Protein AF-A0A7K4H4X5-F1 (afdb_monomer_lite)

Foldseek 3Di:
DEEEEEDQELEDDPVSVVVQVVQQVQVVDPVYAYEYAYCDYYDHPDDHPHHYHHNVCVLVDDDHYDYPDPVRVVVNVVSVVPPD

Sequence (84 aa):
MKIAAVVNNLGPSQKSFYLIKEFNKASCTTDISCCAFVDVPGVFVTKPLFACYNIAFFADYDGAAIATTIKEAKSLLDSGSNSK

Radius of gyration: 12.42 Å; chains: 1; bounding box: 25×26×33 Å

pLDDT: mean 86.39, std 11.18, range [36.88, 95.88]

Secondary structure (DSSP, 8-state):
-EEEEEES--SSSHHHHHHHHHHHHHTTSTT-EEEEEESS----SS--SSEEEEGGGGGG--SEEEESSHHHHHHHHHHHHT--

Structure (mmCIF, N/CA/C/O backbone):
data_AF-A0A7K4H4X5-F1
#
_entry.id   AF-A0A7K4H4X5-F1
#
loop_
_atom_site.group_PDB
_atom_site.id
_atom_site.type_symbol
_atom_site.label_atom_id
_atom_site.label_alt_id
_atom_site.label_comp_id
_atom_site.label_asym_id
_atom_site.label_entity_id
_atom_site.label_seq_id
_atom_site.pdbx_PDB_ins_code
_atom_site.Cartn_x
_atom_site.Cartn_y
_atom_site.Cartn_z
_atom_site.occupancy
_atom_site.B_iso_or_equiv
_atom_site.auth_seq_id
_atom_site.auth_comp_id
_atom_site.auth_asym_id
_atom_site.auth_atom_id
_atom_site.pdbx_PDB_model_num
ATOM 1 N N . MET A 1 1 ? -9.703 -11.366 -3.476 1.00 86.19 1 MET A N 1
ATOM 2 C CA . MET A 1 1 ? -9.103 -10.396 -4.421 1.00 86.19 1 MET A CA 1
ATOM 3 C C . MET A 1 1 ? -7.871 -9.770 -3.781 1.00 86.19 1 MET A C 1
ATOM 5 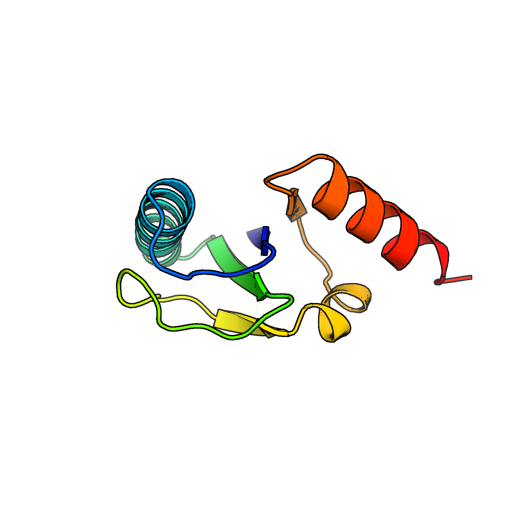O O . MET A 1 1 ? -7.940 -9.393 -2.618 1.00 86.19 1 MET A O 1
ATOM 9 N N . LYS A 1 2 ? -6.747 -9.685 -4.502 1.00 91.88 2 LYS A N 1
ATOM 10 C CA . LYS A 1 2 ? -5.519 -9.034 -4.020 1.00 91.88 2 LYS A CA 1
ATOM 11 C C . LYS A 1 2 ? -5.443 -7.630 -4.622 1.00 91.88 2 LYS A C 1
ATOM 13 O O . LYS A 1 2 ? -5.505 -7.502 -5.846 1.00 91.88 2 LYS A O 1
ATOM 18 N N . ILE A 1 3 ? -5.372 -6.611 -3.769 1.00 93.38 3 ILE A N 1
ATOM 19 C CA . ILE A 1 3 ? -5.277 -5.207 -4.181 1.00 93.38 3 ILE A CA 1
ATOM 20 C C . ILE A 1 3 ? -4.031 -4.585 -3.557 1.00 93.38 3 ILE A C 1
ATOM 22 O O . ILE A 1 3 ? -3.848 -4.628 -2.340 1.00 93.38 3 ILE A O 1
ATOM 26 N N . ALA A 1 4 ? -3.197 -3.981 -4.392 1.00 94.06 4 ALA A N 1
ATOM 27 C CA . ALA A 1 4 ? -2.017 -3.247 -3.986 1.00 94.06 4 ALA A CA 1
ATOM 28 C C . ALA A 1 4 ? -2.169 -1.758 -4.287 1.00 94.06 4 ALA A C 1
ATOM 30 O O . ALA A 1 4 ? -2.694 -1.380 -5.331 1.00 94.06 4 ALA A O 1
ATOM 31 N N . ALA A 1 5 ? -1.649 -0.907 -3.409 1.00 93.38 5 ALA A N 1
ATOM 32 C CA . ALA A 1 5 ? -1.382 0.490 -3.729 1.00 93.38 5 ALA A CA 1
ATOM 33 C C . ALA A 1 5 ? 0.116 0.688 -3.941 1.00 93.38 5 ALA A C 1
ATOM 35 O O . ALA A 1 5 ? 0.911 0.259 -3.110 1.00 93.38 5 ALA A O 1
ATOM 36 N N . VAL A 1 6 ? 0.503 1.361 -5.020 1.00 92.00 6 VAL A N 1
ATOM 37 C CA . VAL A 1 6 ? 1.895 1.751 -5.252 1.00 92.00 6 VAL A CA 1
ATOM 38 C C . VAL A 1 6 ? 2.014 3.242 -5.040 1.00 92.00 6 VAL A C 1
ATOM 40 O O . VAL A 1 6 ? 1.410 4.044 -5.757 1.00 92.00 6 VAL A O 1
ATOM 43 N N . VAL A 1 7 ? 2.775 3.599 -4.012 1.00 90.88 7 VAL A N 1
ATOM 44 C CA . VAL A 1 7 ? 2.939 4.976 -3.565 1.00 90.88 7 VAL A CA 1
ATOM 45 C C . VAL A 1 7 ? 4.401 5.259 -3.266 1.00 90.88 7 VAL A C 1
ATOM 47 O O . VAL A 1 7 ? 5.124 4.390 -2.798 1.00 90.88 7 VAL A O 1
ATOM 50 N N . ASN A 1 8 ? 4.845 6.495 -3.470 1.00 89.00 8 ASN A N 1
ATOM 51 C CA . ASN A 1 8 ? 6.195 6.892 -3.063 1.00 89.00 8 ASN A CA 1
ATOM 52 C C . ASN A 1 8 ? 6.424 6.665 -1.551 1.00 89.00 8 ASN A C 1
ATOM 54 O O . ASN A 1 8 ? 7.345 5.961 -1.150 1.00 89.00 8 ASN A O 1
ATOM 58 N N . ASN A 1 9 ? 5.551 7.214 -0.704 1.00 88.44 9 ASN A N 1
ATOM 59 C CA . ASN A 1 9 ? 5.598 7.008 0.741 1.00 88.44 9 ASN A CA 1
ATOM 60 C C . ASN A 1 9 ? 4.194 7.054 1.357 1.00 88.44 9 ASN A C 1
ATOM 62 O O . ASN A 1 9 ? 3.245 7.554 0.752 1.00 88.44 9 ASN A O 1
ATOM 66 N N . LEU A 1 10 ? 4.091 6.560 2.591 1.00 90.69 10 LEU A N 1
ATOM 67 C CA . LEU A 1 10 ? 2.893 6.635 3.438 1.00 90.69 10 LEU A CA 1
ATOM 68 C C . LEU A 1 10 ? 3.051 7.668 4.570 1.00 90.69 10 LEU A C 1
ATOM 70 O O . LEU A 1 10 ? 2.418 7.562 5.621 1.00 90.69 10 LEU A O 1
ATOM 74 N N . GLY A 1 11 ? 3.907 8.667 4.336 1.00 90.94 11 GLY A N 1
ATOM 75 C CA . GLY A 1 11 ? 4.221 9.748 5.263 1.00 90.94 11 GLY A CA 1
ATOM 76 C C . GLY A 1 11 ? 3.060 10.721 5.495 1.00 90.94 11 GLY A C 1
ATOM 77 O O . GLY A 1 11 ? 1.985 10.551 4.909 1.00 90.94 11 GLY A O 1
ATOM 78 N N . PRO A 1 12 ? 3.265 11.772 6.313 1.00 91.12 12 PRO A N 1
ATOM 79 C CA . PRO A 1 12 ? 2.262 12.797 6.591 1.00 91.12 12 PRO A CA 1
ATOM 80 C C . PRO A 1 12 ? 1.751 13.481 5.316 1.00 91.12 12 PRO A C 1
ATOM 82 O O . PRO A 1 12 ? 2.389 14.364 4.751 1.00 91.12 12 PRO A O 1
ATOM 85 N N . SER A 1 13 ? 0.577 13.060 4.850 1.00 91.38 13 SER A N 1
ATOM 86 C CA . SER A 1 13 ? -0.158 13.712 3.770 1.00 91.38 13 SER A CA 1
ATOM 87 C C . SER A 1 13 ? -1.632 13.312 3.818 1.00 91.38 13 SER A C 1
ATOM 89 O O . SER A 1 13 ? -1.984 12.236 4.312 1.00 91.38 13 SER A O 1
ATOM 91 N N . GLN A 1 14 ? -2.506 14.157 3.266 1.00 91.75 14 GLN A N 1
ATOM 92 C CA . GLN A 1 14 ? -3.934 13.851 3.164 1.00 91.75 14 GLN A CA 1
ATOM 93 C C . GLN A 1 14 ? -4.176 12.591 2.315 1.00 91.75 14 GLN A C 1
ATOM 95 O O . GLN A 1 14 ? -4.985 11.742 2.680 1.00 91.75 14 GLN A O 1
ATOM 100 N N . LYS A 1 15 ? -3.414 12.430 1.229 1.00 90.81 15 LYS A N 1
ATOM 101 C CA . LYS A 1 15 ? -3.437 11.247 0.361 1.00 90.81 15 LYS A CA 1
ATOM 102 C C . LYS A 1 15 ? -3.105 9.969 1.137 1.00 90.81 15 LYS A C 1
ATOM 104 O O . LYS A 1 15 ? -3.864 9.008 1.066 1.00 90.81 15 LYS A O 1
ATOM 109 N N . SER A 1 16 ? -2.008 9.970 1.896 1.00 92.31 16 SER A N 1
ATOM 110 C CA . SER A 1 16 ? -1.598 8.821 2.713 1.00 92.31 16 SER A CA 1
ATOM 111 C C . SER A 1 16 ? -2.653 8.494 3.765 1.00 92.31 16 SER A C 1
ATOM 113 O O . SER A 1 16 ? -2.973 7.329 3.971 1.00 92.31 16 SER A O 1
ATOM 115 N N . PHE A 1 17 ? -3.235 9.517 4.400 1.00 94.44 17 PHE A N 1
ATOM 116 C CA . PHE A 1 17 ? -4.277 9.328 5.406 1.00 94.44 17 PHE A CA 1
ATOM 117 C C . PHE A 1 17 ? -5.511 8.642 4.815 1.00 94.44 17 PHE A C 1
ATOM 119 O O . PHE A 1 17 ? -5.971 7.642 5.363 1.00 94.44 17 PHE A O 1
ATOM 126 N N . TYR A 1 18 ? -6.017 9.141 3.683 1.00 94.38 18 TYR A N 1
ATOM 127 C CA . TYR A 1 18 ? -7.168 8.539 3.013 1.00 94.38 18 TYR A CA 1
ATOM 128 C C . TYR A 1 18 ? -6.873 7.124 2.524 1.00 94.38 18 TYR A C 1
ATOM 130 O O . TYR A 1 18 ? -7.687 6.233 2.746 1.00 94.38 18 TYR A O 1
ATOM 138 N N . LEU A 1 19 ? -5.702 6.894 1.926 1.00 93.69 19 LEU A N 1
ATOM 139 C CA . LEU A 1 19 ? -5.319 5.566 1.459 1.00 93.69 19 LEU A CA 1
ATOM 140 C C . LEU A 1 19 ? -5.291 4.556 2.610 1.00 93.69 19 LEU A C 1
ATOM 142 O O . LEU A 1 19 ? -5.923 3.508 2.514 1.00 93.69 19 LEU A O 1
ATOM 146 N N . ILE A 1 20 ? -4.605 4.886 3.711 1.00 95.06 20 ILE A N 1
ATOM 147 C CA . ILE A 1 20 ? -4.511 3.987 4.866 1.00 95.06 20 ILE A CA 1
ATOM 148 C C . ILE A 1 20 ? -5.899 3.756 5.470 1.00 95.06 20 ILE A C 1
ATOM 150 O O . ILE A 1 20 ? -6.235 2.625 5.804 1.00 95.06 20 ILE A O 1
ATOM 154 N N . LYS A 1 21 ? -6.732 4.798 5.575 1.00 95.88 21 LYS A N 1
ATOM 155 C CA . LYS A 1 21 ? -8.098 4.687 6.100 1.00 95.88 21 LYS A CA 1
ATOM 156 C C . LYS A 1 21 ? -8.957 3.724 5.276 1.00 95.88 21 LYS A C 1
ATOM 158 O O . LYS A 1 21 ? -9.596 2.847 5.855 1.00 95.88 21 LYS A O 1
ATOM 163 N N . GLU A 1 22 ? -8.970 3.866 3.954 1.00 94.50 22 GLU A N 1
ATOM 164 C CA . GLU A 1 22 ? -9.785 3.007 3.089 1.00 94.50 22 GLU A CA 1
ATOM 165 C C . GLU A 1 22 ? -9.229 1.580 3.013 1.00 94.50 22 GLU A C 1
ATOM 167 O O . GLU A 1 22 ? -9.999 0.623 3.062 1.00 94.50 22 GLU A O 1
ATOM 172 N N . PHE A 1 23 ? -7.904 1.404 2.997 1.00 94.94 23 PHE A N 1
ATOM 173 C CA . PHE A 1 23 ? -7.293 0.070 3.028 1.00 94.94 23 PHE A CA 1
ATOM 174 C C . PHE A 1 23 ? -7.511 -0.638 4.368 1.00 94.94 23 PHE A C 1
ATOM 176 O O . PHE A 1 23 ? -7.771 -1.836 4.384 1.00 94.94 23 PHE A O 1
ATOM 183 N N . ASN A 1 24 ? -7.483 0.090 5.487 1.00 95.12 24 ASN A N 1
ATOM 184 C CA . ASN A 1 24 ? -7.844 -0.453 6.798 1.00 95.12 24 ASN A CA 1
ATOM 185 C C . ASN A 1 24 ? -9.316 -0.875 6.855 1.00 95.12 24 ASN A C 1
ATOM 187 O O . ASN A 1 24 ? -9.656 -1.852 7.511 1.00 95.12 24 ASN A O 1
ATOM 191 N N . LYS A 1 25 ? -10.210 -0.142 6.183 1.00 94.00 25 LYS A N 1
ATOM 192 C CA . LYS A 1 25 ? -11.620 -0.534 6.080 1.00 94.00 25 LYS A CA 1
ATOM 193 C C . LYS A 1 25 ? -11.778 -1.789 5.219 1.00 94.00 25 LYS A C 1
ATOM 195 O O . LYS A 1 25 ? -12.548 -2.678 5.572 1.00 94.00 25 LYS A O 1
ATOM 200 N N . ALA A 1 26 ? -11.040 -1.868 4.113 1.00 91.56 26 ALA A N 1
ATOM 201 C CA . ALA A 1 26 ? -11.049 -3.021 3.223 1.00 91.56 26 ALA A CA 1
ATOM 202 C C . ALA A 1 26 ? -10.455 -4.277 3.880 1.00 91.56 26 ALA A C 1
ATOM 204 O O . ALA A 1 26 ? -10.993 -5.360 3.670 1.00 91.56 26 ALA A O 1
ATOM 205 N N . SER A 1 27 ? -9.427 -4.146 4.729 1.00 87.19 27 SER A N 1
ATOM 206 C CA . SER A 1 27 ? -8.799 -5.288 5.412 1.00 87.19 27 SER A CA 1
ATOM 207 C C . SER A 1 27 ? -9.705 -5.985 6.434 1.00 87.19 27 SER A C 1
ATOM 209 O O . SER A 1 27 ? -9.444 -7.128 6.799 1.00 87.19 27 SER A O 1
ATOM 211 N N . CYS A 1 28 ? -10.805 -5.349 6.851 1.00 86.94 28 CYS A N 1
ATOM 212 C CA . CYS A 1 28 ? -11.852 -5.987 7.654 1.00 86.94 28 CYS A CA 1
ATOM 213 C C . CYS A 1 28 ? -12.769 -6.921 6.837 1.00 86.94 28 CYS A C 1
ATOM 215 O O . CYS A 1 28 ? -13.603 -7.610 7.421 1.00 86.94 28 CYS A O 1
ATOM 217 N N . THR A 1 29 ? -12.658 -6.933 5.505 1.00 88.75 29 THR A N 1
ATOM 218 C CA . THR A 1 29 ? -13.453 -7.793 4.617 1.00 88.75 29 THR A CA 1
ATOM 219 C C . THR A 1 29 ? -12.657 -9.055 4.296 1.00 88.75 29 THR A C 1
ATOM 221 O O . THR A 1 29 ? -11.548 -8.960 3.780 1.00 88.75 29 THR A O 1
ATOM 224 N N . THR A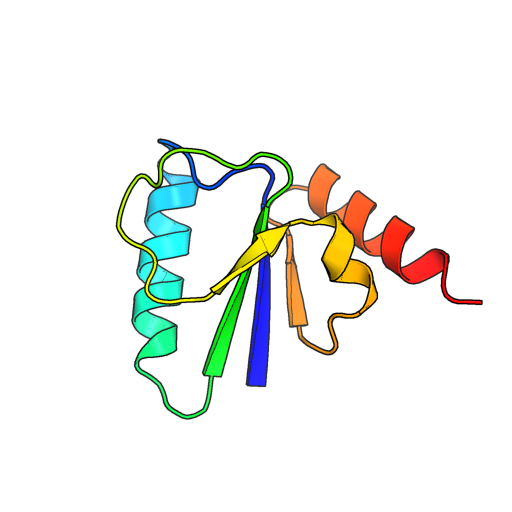 1 30 ? -13.218 -10.242 4.543 1.00 82.12 30 THR A N 1
ATOM 225 C CA . THR A 1 30 ? -12.517 -11.533 4.360 1.00 82.12 30 THR A CA 1
ATOM 226 C C . THR A 1 30 ? -12.066 -11.800 2.927 1.00 82.12 30 THR A C 1
ATOM 228 O O . THR A 1 30 ? -11.105 -12.533 2.704 1.00 82.12 30 THR A O 1
ATOM 231 N N . ASP A 1 31 ? -12.727 -11.179 1.954 1.00 88.75 31 ASP A N 1
ATOM 232 C CA . ASP A 1 31 ? -12.516 -11.468 0.537 1.00 88.75 31 ASP A CA 1
ATOM 233 C C . ASP A 1 31 ? -11.463 -10.553 -0.109 1.00 88.75 31 ASP A C 1
ATOM 235 O O . ASP A 1 31 ? -11.138 -10.719 -1.291 1.00 88.75 31 ASP A O 1
ATOM 239 N N . ILE A 1 32 ? -10.916 -9.583 0.635 1.00 89.12 32 ILE A N 1
ATOM 240 C CA . ILE A 1 32 ? -9.975 -8.581 0.124 1.00 89.12 32 ILE A CA 1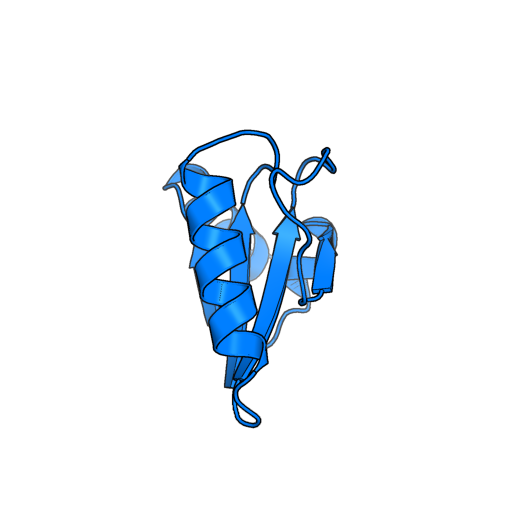
ATOM 241 C C . ILE A 1 32 ? -8.670 -8.630 0.919 1.00 89.12 32 ILE A C 1
ATOM 243 O O . ILE A 1 32 ? -8.636 -8.400 2.121 1.00 89.12 32 ILE A O 1
ATOM 247 N N . SER A 1 33 ? -7.566 -8.866 0.211 1.00 91.00 33 SER A N 1
ATOM 248 C CA . SER A 1 33 ? -6.216 -8.747 0.757 1.00 91.00 33 SER A CA 1
ATOM 249 C C . SER A 1 33 ? -5.574 -7.469 0.232 1.00 91.00 33 SER A C 1
ATOM 251 O O . SER A 1 33 ? -5.277 -7.371 -0.961 1.00 91.00 33 SER A O 1
ATOM 253 N N . CYS A 1 34 ? -5.346 -6.508 1.124 1.00 93.88 34 CYS A N 1
ATOM 254 C CA . CYS A 1 34 ? -4.720 -5.227 0.808 1.00 93.88 34 CYS A CA 1
ATOM 255 C C . CYS A 1 34 ? -3.226 -5.221 1.158 1.00 93.88 34 CYS A C 1
ATOM 257 O O . CYS A 1 34 ? -2.824 -5.731 2.205 1.00 93.88 34 CYS A O 1
ATOM 259 N N . CYS A 1 35 ? -2.408 -4.585 0.321 1.00 94.00 35 CYS A N 1
ATOM 260 C CA . CYS A 1 35 ? -1.029 -4.232 0.657 1.00 94.00 35 CYS A CA 1
ATOM 261 C C . CYS A 1 35 ? -0.601 -2.915 -0.002 1.00 94.00 35 CYS A C 1
ATOM 263 O O . CYS A 1 35 ? -1.202 -2.469 -0.974 1.00 94.00 35 CYS A O 1
ATOM 265 N N . ALA A 1 36 ? 0.444 -2.274 0.508 1.00 93.44 36 ALA A N 1
ATOM 266 C CA . ALA A 1 36 ? 1.050 -1.117 -0.138 1.00 93.44 36 ALA A CA 1
ATOM 267 C C . ALA A 1 36 ? 2.512 -1.395 -0.471 1.00 93.44 36 ALA A C 1
ATOM 269 O O . ALA A 1 36 ? 3.246 -1.919 0.360 1.00 93.44 36 ALA A O 1
ATOM 270 N N . PHE A 1 37 ? 2.936 -0.998 -1.664 1.00 92.88 37 PHE A N 1
ATOM 271 C CA . PHE A 1 37 ? 4.329 -0.962 -2.077 1.00 92.88 37 PHE A CA 1
ATOM 272 C C . PHE A 1 37 ? 4.824 0.475 -1.979 1.00 92.88 37 PHE A C 1
ATOM 274 O O . PHE A 1 37 ? 4.244 1.377 -2.590 1.00 92.88 37 PHE A O 1
ATOM 281 N N . VAL A 1 38 ? 5.867 0.678 -1.177 1.00 92.25 38 VAL A N 1
ATOM 282 C CA . VAL A 1 38 ? 6.459 1.988 -0.901 1.00 92.25 38 VAL A CA 1
ATOM 283 C C . VAL A 1 38 ? 7.883 2.068 -1.434 1.00 92.25 38 VAL A C 1
ATOM 285 O O . VAL A 1 38 ? 8.658 1.122 -1.291 1.00 92.25 38 VAL A O 1
ATOM 288 N N . ASP A 1 39 ? 8.223 3.199 -2.046 1.00 86.00 39 ASP A N 1
ATOM 289 C CA . ASP A 1 39 ? 9.582 3.498 -2.517 1.00 86.00 39 ASP A CA 1
ATOM 290 C C . ASP A 1 39 ? 10.464 3.922 -1.332 1.00 86.00 39 ASP A C 1
ATOM 292 O O . ASP A 1 39 ? 11.515 3.342 -1.058 1.00 86.00 39 ASP A O 1
ATOM 296 N N . VAL A 1 40 ? 9.954 4.861 -0.529 1.00 84.25 40 VAL A N 1
ATOM 297 C CA . VAL A 1 40 ? 10.632 5.379 0.657 1.00 84.25 40 VAL A CA 1
ATOM 298 C C . VAL A 1 40 ? 9.866 4.970 1.921 1.00 84.25 40 VAL A C 1
ATOM 300 O O . VAL A 1 40 ? 8.719 5.397 2.112 1.00 84.25 40 VAL A O 1
ATOM 303 N N . PRO A 1 41 ? 10.474 4.177 2.825 1.00 76.88 41 PRO A N 1
ATOM 304 C CA . PRO A 1 41 ? 9.886 3.922 4.132 1.00 76.88 41 PRO A CA 1
ATOM 305 C C . PRO A 1 41 ? 9.802 5.235 4.922 1.00 76.88 41 PRO A C 1
ATOM 307 O O . PRO A 1 41 ? 10.746 6.021 4.962 1.00 76.88 41 PRO A O 1
ATOM 310 N N . GLY A 1 42 ? 8.658 5.487 5.553 1.00 78.00 42 GLY A N 1
ATOM 311 C CA . GLY A 1 42 ? 8.399 6.724 6.286 1.00 78.00 42 GLY A CA 1
ATOM 312 C C . GLY A 1 42 ? 7.464 6.504 7.468 1.00 78.00 42 GLY A C 1
ATOM 313 O O . GLY A 1 42 ? 6.858 5.442 7.607 1.00 78.00 42 GLY A O 1
ATOM 314 N N . VAL A 1 43 ? 7.344 7.520 8.324 1.00 86.25 43 VAL A N 1
ATOM 315 C CA . VAL A 1 43 ? 6.438 7.480 9.480 1.00 86.25 43 VAL A CA 1
ATOM 316 C C . VAL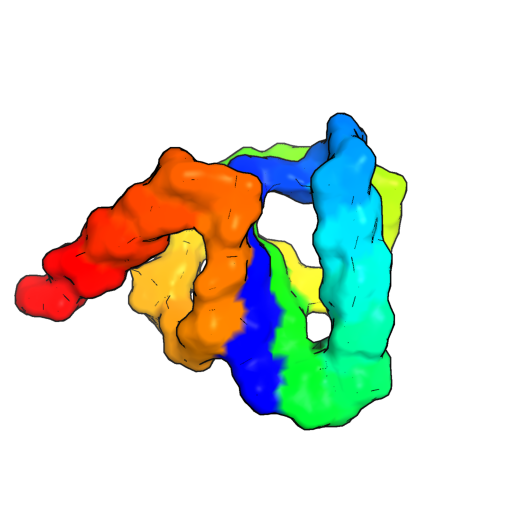 A 1 43 ? 4.999 7.533 8.990 1.00 86.25 43 VAL A C 1
ATOM 318 O O . VAL A 1 43 ? 4.596 8.502 8.349 1.00 86.25 43 VAL A O 1
ATOM 321 N N . PHE A 1 44 ? 4.216 6.507 9.306 1.00 90.12 44 PHE A N 1
ATOM 322 C CA . PHE A 1 44 ? 2.822 6.456 8.894 1.00 90.12 44 PHE A CA 1
ATOM 323 C C . PHE A 1 44 ? 2.001 7.556 9.569 1.00 90.12 44 PHE A C 1
ATOM 325 O O . PHE A 1 44 ? 2.072 7.744 10.782 1.00 90.12 44 PHE A O 1
ATOM 332 N N . VAL A 1 45 ? 1.165 8.243 8.789 1.00 91.06 45 VAL A N 1
ATOM 333 C CA . VAL A 1 45 ? 0.219 9.244 9.317 1.00 91.06 45 VAL A CA 1
ATOM 334 C C . VAL A 1 45 ? -0.857 8.624 10.222 1.00 91.06 45 VAL A C 1
ATOM 336 O O . VAL A 1 45 ? -1.412 9.291 11.089 1.00 91.06 45 VAL A O 1
ATOM 339 N N . THR A 1 46 ? -1.151 7.338 10.034 1.00 93.19 46 THR A N 1
ATOM 340 C CA . THR A 1 46 ? -1.981 6.520 10.924 1.00 93.19 46 THR A CA 1
ATOM 341 C C . THR A 1 46 ? -1.566 5.057 10.794 1.00 93.19 46 THR A C 1
ATOM 343 O O . THR A 1 46 ? -0.922 4.688 9.813 1.00 93.19 46 THR A O 1
ATOM 346 N N . LYS A 1 47 ? -1.900 4.211 11.772 1.00 92.75 47 LYS A N 1
ATOM 347 C CA . LYS A 1 47 ? -1.457 2.811 11.800 1.00 92.75 47 LYS A CA 1
ATOM 348 C C . LYS A 1 47 ? -2.070 2.016 10.629 1.00 92.75 47 LYS A C 1
ATOM 350 O O . LYS A 1 47 ? -3.297 1.884 10.587 1.00 92.75 47 LYS A O 1
ATOM 355 N N . PRO A 1 48 ? -1.262 1.451 9.712 1.00 93.31 48 PRO A N 1
ATOM 356 C CA . PRO A 1 48 ? -1.768 0.533 8.700 1.00 93.31 48 PRO A CA 1
ATOM 357 C C . PRO A 1 48 ? -2.132 -0.819 9.330 1.00 93.31 48 PRO A C 1
ATOM 359 O O . PRO A 1 48 ? -1.410 -1.342 10.179 1.00 93.31 48 PRO A O 1
ATOM 362 N N . LEU A 1 49 ? -3.267 -1.377 8.909 1.00 93.94 49 LEU A N 1
ATOM 363 C CA . LEU A 1 49 ? -3.768 -2.716 9.252 1.00 93.94 49 LEU A CA 1
ATOM 364 C C . LEU A 1 49 ? -3.627 -3.681 8.063 1.00 93.94 49 LEU A C 1
ATOM 366 O O . LEU A 1 49 ? -4.397 -4.625 7.912 1.00 93.94 49 LEU A O 1
ATOM 370 N N . PHE A 1 50 ? -2.665 -3.395 7.195 1.00 92.50 50 PHE A N 1
ATOM 371 C CA . PHE A 1 50 ? -2.339 -4.131 5.982 1.00 92.50 50 PHE A CA 1
ATOM 372 C C . PHE A 1 50 ? -0.818 -4.175 5.815 1.00 92.50 50 PHE A C 1
ATOM 374 O O . PHE A 1 50 ? -0.086 -3.446 6.489 1.00 92.50 50 PHE A O 1
ATOM 381 N N . ALA A 1 51 ? -0.333 -5.034 4.921 1.00 91.69 51 ALA A N 1
ATOM 382 C CA . ALA A 1 51 ? 1.099 -5.203 4.713 1.00 91.69 51 ALA A CA 1
ATOM 383 C C . ALA A 1 51 ? 1.702 -4.045 3.902 1.00 91.69 51 ALA A C 1
ATOM 385 O O . ALA A 1 51 ? 1.153 -3.648 2.875 1.00 91.69 51 ALA A O 1
ATOM 386 N N . CYS A 1 52 ? 2.855 -3.542 4.337 1.00 92.50 52 CYS A N 1
ATOM 387 C CA . CYS A 1 52 ? 3.642 -2.549 3.610 1.00 92.50 52 CYS A CA 1
ATOM 388 C C . CYS A 1 52 ? 4.956 -3.194 3.153 1.00 92.50 52 CYS A C 1
ATOM 390 O O . CYS A 1 52 ? 5.743 -3.638 3.987 1.00 92.50 52 CYS A O 1
ATOM 392 N N . TYR A 1 53 ? 5.192 -3.230 1.846 1.00 91.50 53 TYR A N 1
ATOM 393 C CA . TYR A 1 53 ? 6.367 -3.817 1.208 1.00 91.50 53 TYR A CA 1
ATOM 394 C C . TYR A 1 53 ? 7.214 -2.740 0.535 1.00 91.50 53 TYR A C 1
ATOM 396 O O . TYR A 1 53 ? 6.712 -1.681 0.164 1.00 91.50 53 TYR A O 1
ATOM 404 N N . ASN A 1 54 ? 8.500 -3.020 0.336 1.00 90.00 54 ASN A N 1
ATOM 405 C CA . ASN A 1 54 ? 9.327 -2.191 -0.535 1.00 90.00 54 ASN A CA 1
ATOM 406 C C . ASN A 1 54 ? 8.907 -2.395 -2.002 1.00 90.00 54 ASN A C 1
ATOM 408 O O . ASN A 1 54 ? 8.626 -3.523 -2.408 1.00 90.00 54 ASN A O 1
ATOM 412 N N . ILE A 1 55 ? 8.892 -1.321 -2.794 1.00 89.25 55 ILE A N 1
ATOM 413 C CA . ILE A 1 55 ? 8.509 -1.346 -4.213 1.00 89.25 55 ILE A CA 1
ATOM 414 C C . ILE A 1 55 ? 9.344 -2.308 -5.070 1.00 89.25 55 ILE A C 1
ATOM 416 O O . ILE A 1 55 ? 8.834 -2.820 -6.060 1.00 89.25 55 ILE A O 1
ATOM 420 N N . ALA A 1 56 ? 10.574 -2.635 -4.669 1.00 87.00 56 ALA A N 1
ATOM 421 C CA . ALA A 1 56 ? 11.409 -3.622 -5.353 1.00 87.00 56 ALA A CA 1
ATOM 422 C C . ALA A 1 56 ? 10.764 -5.020 -5.430 1.00 87.00 56 ALA A C 1
ATOM 424 O O . ALA A 1 56 ? 11.031 -5.760 -6.370 1.00 87.00 56 ALA A O 1
ATOM 425 N N . PHE A 1 57 ? 9.878 -5.368 -4.488 1.00 88.12 57 PHE A N 1
ATOM 426 C CA . PHE A 1 57 ? 9.141 -6.640 -4.488 1.00 88.12 57 PHE A CA 1
ATOM 427 C C . PHE A 1 57 ? 7.855 -6.600 -5.323 1.00 88.12 57 PHE A C 1
ATOM 429 O O . PHE A 1 57 ? 7.108 -7.575 -5.352 1.00 88.12 57 PHE A O 1
ATOM 436 N N . PHE A 1 58 ? 7.554 -5.475 -5.979 1.00 88.31 58 PHE A N 1
ATOM 437 C CA . PHE A 1 58 ? 6.341 -5.348 -6.781 1.00 88.31 58 PHE A CA 1
ATOM 438 C C . PHE A 1 58 ? 6.353 -6.258 -8.019 1.00 88.31 58 PHE A C 1
ATOM 440 O O . PHE A 1 58 ? 5.292 -6.694 -8.450 1.00 88.31 58 PHE A O 1
ATOM 447 N N . ALA A 1 59 ? 7.528 -6.571 -8.577 1.00 86.19 59 ALA A N 1
ATOM 448 C CA . ALA A 1 59 ? 7.649 -7.396 -9.783 1.00 86.19 59 ALA A CA 1
ATOM 449 C C . ALA A 1 59 ? 7.005 -8.791 -9.636 1.00 86.19 59 ALA A C 1
ATOM 451 O O . ALA A 1 59 ? 6.481 -9.324 -10.610 1.00 86.19 59 ALA A O 1
ATOM 452 N N . ASP A 1 60 ? 6.978 -9.335 -8.417 1.00 85.94 60 ASP A N 1
ATOM 453 C CA . ASP A 1 60 ? 6.391 -10.644 -8.104 1.00 85.94 60 ASP A CA 1
ATOM 454 C C . ASP A 1 60 ? 4.908 -10.557 -7.689 1.00 85.94 60 ASP A C 1
ATOM 456 O O . ASP A 1 60 ? 4.307 -11.540 -7.243 1.00 85.94 60 ASP A O 1
ATOM 460 N N . TYR A 1 61 ? 4.294 -9.372 -7.773 1.00 89.38 61 TYR A N 1
ATOM 461 C CA . TYR A 1 61 ? 2.932 -9.161 -7.301 1.00 89.38 61 TYR A CA 1
ATOM 462 C C . TYR A 1 61 ? 1.881 -9.648 -8.305 1.00 89.38 61 TYR A C 1
ATOM 464 O O . TYR A 1 61 ? 1.609 -9.022 -9.326 1.00 89.38 61 TYR A O 1
ATOM 472 N N . ASP A 1 62 ? 1.210 -10.738 -7.947 1.00 89.19 62 ASP A N 1
ATOM 473 C CA . ASP A 1 62 ? 0.066 -11.293 -8.669 1.00 89.19 62 ASP A CA 1
ATOM 474 C C . ASP A 1 62 ? -1.257 -10.732 -8.109 1.00 89.19 62 ASP A C 1
ATOM 476 O O . ASP A 1 62 ? -1.857 -11.306 -7.194 1.00 89.19 62 ASP A O 1
ATOM 480 N N . GLY A 1 63 ? -1.686 -9.564 -8.597 1.00 90.19 63 GLY A N 1
ATOM 481 C CA . GLY A 1 63 ? -2.926 -8.904 -8.174 1.00 90.19 63 GLY A CA 1
ATOM 482 C C . GLY A 1 63 ? -3.204 -7.579 -8.888 1.00 90.19 63 GLY A C 1
ATOM 483 O O . GLY A 1 63 ? -2.484 -7.171 -9.796 1.00 90.19 63 GLY A O 1
ATOM 484 N N . ALA A 1 64 ? -4.260 -6.877 -8.468 1.00 90.94 64 ALA A N 1
ATOM 485 C CA . ALA A 1 64 ? -4.594 -5.565 -9.017 1.00 90.94 64 ALA A CA 1
ATOM 486 C C . ALA A 1 64 ? -3.792 -4.470 -8.304 1.00 90.94 64 ALA A C 1
ATOM 488 O O . ALA A 1 64 ? -3.867 -4.351 -7.084 1.00 90.94 64 ALA A O 1
ATOM 489 N N . ALA A 1 65 ? -3.059 -3.648 -9.052 1.00 91.31 65 ALA A N 1
ATOM 490 C CA . ALA A 1 65 ? -2.275 -2.548 -8.499 1.00 91.31 65 ALA A CA 1
ATOM 491 C C . ALA A 1 65 ? -2.879 -1.187 -8.861 1.00 91.31 65 ALA A C 1
ATOM 493 O O . ALA A 1 65 ? -3.263 -0.942 -10.004 1.00 91.31 65 ALA A O 1
ATOM 494 N N . ILE A 1 66 ? -2.933 -0.288 -7.882 1.00 90.31 66 ILE A N 1
ATOM 495 C CA . ILE A 1 66 ? -3.421 1.081 -8.028 1.00 90.31 66 ILE A CA 1
ATOM 496 C C . ILE A 1 66 ? -2.235 2.020 -7.835 1.00 90.31 66 ILE A C 1
ATOM 498 O O . ILE A 1 66 ? -1.651 2.086 -6.754 1.00 90.31 66 ILE A O 1
ATOM 502 N N . ALA A 1 67 ? -1.894 2.769 -8.879 1.00 88.44 67 ALA A N 1
A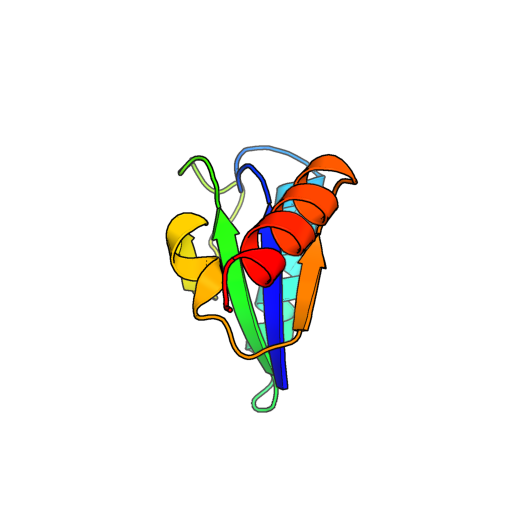TOM 503 C CA . ALA A 1 67 ? -0.972 3.890 -8.776 1.00 88.44 67 ALA A CA 1
ATOM 504 C C . ALA A 1 67 ? -1.738 5.169 -8.449 1.00 88.44 67 ALA A C 1
ATOM 506 O O . ALA A 1 67 ? -2.838 5.410 -8.945 1.00 88.44 67 ALA A O 1
ATOM 507 N N . THR A 1 68 ? -1.127 6.023 -7.642 1.00 81.12 68 THR A N 1
ATOM 508 C CA . THR A 1 68 ? -1.737 7.291 -7.222 1.00 81.12 68 THR A CA 1
ATOM 509 C C . THR A 1 68 ? -1.188 8.507 -7.967 1.00 81.12 68 THR A C 1
ATOM 511 O O . THR A 1 68 ? -1.642 9.629 -7.751 1.00 81.12 68 THR A O 1
ATOM 514 N N . THR A 1 69 ? -0.200 8.299 -8.835 1.00 82.75 69 THR A N 1
ATOM 515 C CA . THR A 1 69 ? 0.395 9.304 -9.715 1.00 82.75 69 THR A CA 1
ATOM 516 C C . THR A 1 69 ? 0.764 8.669 -11.053 1.00 82.75 69 THR A C 1
ATOM 518 O O . THR A 1 69 ? 1.030 7.470 -11.135 1.00 82.75 6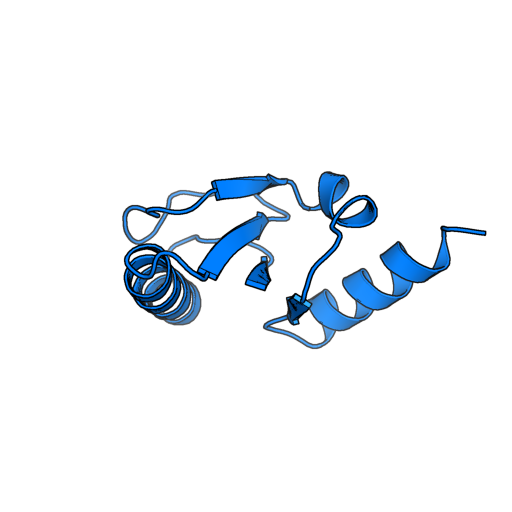9 THR A O 1
ATOM 521 N N . ILE A 1 70 ? 0.855 9.489 -12.104 1.00 85.19 70 ILE A N 1
ATOM 522 C CA . ILE A 1 70 ? 1.308 9.042 -13.433 1.00 85.19 70 ILE A CA 1
ATOM 523 C C . ILE A 1 70 ? 2.736 8.485 -13.367 1.00 85.19 70 ILE A C 1
ATOM 525 O O . ILE A 1 70 ? 3.054 7.514 -14.047 1.00 85.19 70 ILE A O 1
ATOM 529 N N . LYS A 1 71 ? 3.594 9.073 -12.524 1.00 82.88 71 LYS A N 1
ATOM 530 C CA . LYS A 1 71 ? 4.970 8.605 -12.330 1.00 82.88 71 LYS A CA 1
ATOM 531 C C . LYS A 1 71 ? 4.997 7.178 -11.777 1.00 82.88 71 LYS A C 1
ATOM 533 O O . LYS A 1 71 ? 5.675 6.335 -12.346 1.00 82.88 71 LYS A O 1
ATOM 538 N N . GLU A 1 72 ? 4.235 6.912 -10.716 1.00 81.50 72 GLU A N 1
ATOM 539 C CA . GLU A 1 72 ? 4.106 5.566 -10.140 1.00 81.50 72 GLU A CA 1
ATOM 540 C C . GLU A 1 72 ? 3.515 4.596 -11.170 1.00 81.50 72 GLU A C 1
ATOM 542 O O . GLU A 1 72 ? 4.046 3.508 -11.344 1.00 81.50 72 GLU A O 1
ATOM 547 N N . ALA A 1 73 ? 2.484 5.007 -11.920 1.00 83.56 73 ALA A N 1
ATOM 548 C CA . ALA A 1 73 ? 1.887 4.179 -12.969 1.00 83.56 73 ALA A CA 1
ATOM 549 C C . ALA A 1 73 ? 2.901 3.800 -14.059 1.00 83.56 73 ALA A C 1
ATOM 551 O O . ALA A 1 73 ? 2.939 2.653 -14.497 1.00 83.56 73 ALA A O 1
ATOM 552 N N . LYS A 1 74 ? 3.761 4.741 -14.462 1.00 83.00 74 LYS A N 1
ATOM 553 C CA . LYS A 1 74 ? 4.851 4.466 -15.399 1.00 83.00 74 LYS A CA 1
ATOM 554 C C . LYS A 1 74 ? 5.848 3.460 -14.816 1.00 83.00 74 LYS A C 1
ATOM 556 O O . LYS A 1 74 ? 6.182 2.499 -15.494 1.00 83.00 74 LYS A O 1
ATOM 561 N N . SER A 1 75 ? 6.237 3.613 -13.549 1.00 74.56 75 SER A N 1
ATOM 562 C CA . SER A 1 75 ? 7.090 2.631 -12.867 1.00 74.56 75 SER A CA 1
ATOM 563 C C . SER A 1 75 ? 6.463 1.232 -12.814 1.00 74.56 75 SER A C 1
ATOM 565 O O . SER A 1 75 ? 7.193 0.252 -12.940 1.00 74.56 75 SER A O 1
ATOM 567 N N . LEU A 1 76 ? 5.132 1.114 -12.696 1.00 76.69 76 LEU A N 1
ATOM 568 C CA . LEU A 1 76 ? 4.438 -0.181 -12.782 1.00 76.69 76 LEU A CA 1
ATOM 569 C C . LEU A 1 76 ? 4.576 -0.813 -14.168 1.00 76.69 76 LEU A C 1
ATOM 571 O O . LEU A 1 76 ? 4.893 -1.996 -14.275 1.00 76.69 76 LEU A O 1
ATOM 575 N N . LEU A 1 77 ? 4.358 -0.021 -15.220 1.00 80.19 77 LEU A N 1
ATOM 576 C CA . LEU A 1 77 ? 4.460 -0.483 -16.605 1.00 80.19 77 LEU A CA 1
ATOM 577 C C . LEU A 1 77 ? 5.894 -0.898 -16.959 1.00 80.19 77 LEU A C 1
ATOM 579 O O . LEU A 1 77 ? 6.097 -1.935 -17.590 1.00 80.19 77 LEU A O 1
ATOM 583 N N . ASP A 1 78 ? 6.883 -0.130 -16.503 1.00 76.56 78 ASP A N 1
ATOM 584 C CA . ASP A 1 78 ? 8.299 -0.425 -16.727 1.00 76.56 78 ASP A CA 1
ATOM 585 C C . ASP A 1 78 ? 8.726 -1.703 -15.972 1.00 76.56 78 ASP A C 1
ATOM 587 O O . ASP A 1 78 ? 9.458 -2.529 -16.516 1.00 76.56 78 ASP A O 1
ATOM 591 N N . SER A 1 79 ? 8.212 -1.926 -14.755 1.00 66.75 79 SER A N 1
ATOM 592 C CA . SER A 1 79 ? 8.518 -3.123 -13.949 1.00 66.75 79 SER A CA 1
ATOM 593 C C . SER A 1 79 ? 7.908 -4.402 -14.531 1.00 66.75 79 SER A C 1
ATOM 595 O O . SER A 1 79 ? 8.553 -5.447 -14.525 1.00 66.75 79 SER A O 1
ATOM 597 N N . GLY A 1 80 ? 6.691 -4.324 -15.081 1.00 61.06 80 GLY A N 1
ATOM 598 C CA . GLY A 1 80 ? 6.048 -5.458 -15.755 1.00 61.06 80 GLY A CA 1
ATOM 599 C C . GLY A 1 80 ? 6.659 -5.796 -17.121 1.00 61.06 80 GLY A C 1
ATOM 600 O O . GLY A 1 80 ? 6.508 -6.915 -17.602 1.00 61.06 80 GLY A O 1
ATOM 601 N N . SER A 1 81 ? 7.383 -4.857 -17.740 1.00 53.72 81 SER A N 1
ATOM 602 C CA . SER A 1 81 ? 7.990 -5.037 -19.069 1.00 53.72 81 SER A CA 1
ATOM 603 C C . SER A 1 81 ? 9.317 -5.811 -19.055 1.00 53.72 81 SER A C 1
ATOM 605 O O . SER A 1 81 ? 9.747 -6.278 -20.106 1.00 53.72 81 SER A O 1
ATOM 607 N N . ASN A 1 82 ? 9.946 -5.987 -17.886 1.00 46.22 82 ASN A N 1
ATOM 608 C CA . ASN A 1 82 ? 11.213 -6.718 -17.730 1.00 46.22 82 ASN A CA 1
ATOM 609 C C . ASN A 1 82 ? 11.043 -8.227 -17.467 1.00 46.22 82 ASN A C 1
ATOM 611 O O . ASN A 1 82 ? 12.031 -8.923 -17.253 1.00 46.22 82 ASN A O 1
ATOM 615 N N . SER A 1 83 ? 9.812 -8.747 -17.493 1.00 43.19 83 SER A N 1
ATOM 616 C CA . SER A 1 83 ? 9.540 -10.187 -17.433 1.00 43.19 83 SER A CA 1
ATOM 617 C C . SER A 1 83 ? 9.389 -10.744 -18.858 1.00 43.19 83 SER A C 1
ATOM 619 O O . SER A 1 83 ? 8.280 -10.969 -19.343 1.00 43.19 83 SER A O 1
ATOM 621 N N . LYS A 1 84 ? 10.512 -10.882 -19.573 1.00 36.88 84 LYS A N 1
ATOM 622 C CA . LYS A 1 84 ? 10.635 -11.661 -20.815 1.00 36.88 84 LYS A CA 1
ATOM 623 C C . LYS A 1 84 ? 11.984 -12.355 -20.883 1.00 36.88 84 LYS A C 1
ATOM 625 O O . LYS A 1 84 ? 12.993 -11.682 -20.588 1.00 36.88 84 LYS A O 1
#